Protein AF-A0A2G5DWD5-F1 (afdb_monomer_lite)

Structure (mmCIF, N/CA/C/O backbone):
data_AF-A0A2G5DWD5-F1
#
_entry.id   AF-A0A2G5DWD5-F1
#
loop_
_atom_site.group_PDB
_atom_site.id
_atom_site.type_symbol
_atom_site.label_atom_id
_atom_site.label_alt_id
_atom_site.label_comp_id
_atom_site.label_asym_id
_atom_site.label_entity_id
_atom_site.label_seq_id
_atom_site.pdbx_PDB_ins_code
_atom_site.Cartn_x
_atom_site.Cartn_y
_atom_site.Cartn_z
_atom_site.occupancy
_atom_site.B_iso_or_equiv
_atom_site.auth_seq_id
_atom_site.auth_comp_id
_atom_site.auth_asym_id
_atom_site.auth_atom_id
_atom_site.pdbx_PDB_model_num
ATOM 1 N N . MET A 1 1 ? -20.570 -3.209 -55.714 1.00 48.50 1 MET A N 1
ATOM 2 C CA . MET A 1 1 ? -19.721 -2.052 -55.333 1.00 48.50 1 MET A CA 1
ATOM 3 C C . MET A 1 1 ? -19.580 -1.821 -53.821 1.00 48.50 1 MET A C 1
ATOM 5 O O . MET A 1 1 ? -18.612 -1.187 -53.433 1.00 48.50 1 MET A O 1
ATOM 9 N N . LEU A 1 2 ? -20.451 -2.354 -52.951 1.00 52.25 2 LEU A N 1
ATOM 10 C CA . LEU A 1 2 ? -20.403 -2.083 -51.498 1.00 52.25 2 LEU A CA 1
ATOM 11 C C . LEU A 1 2 ? -19.207 -2.708 -50.741 1.00 52.25 2 LEU A C 1
ATOM 13 O O . LEU A 1 2 ? -18.754 -2.137 -49.756 1.00 52.25 2 LEU A O 1
ATOM 17 N N . PHE A 1 3 ? -18.637 -3.822 -51.219 1.00 51.62 3 PHE A N 1
ATOM 18 C CA . PHE A 1 3 ? -17.500 -4.493 -50.558 1.00 51.62 3 PHE A CA 1
ATOM 19 C C . PHE A 1 3 ? -16.154 -3.756 -50.697 1.00 51.62 3 PHE A C 1
ATOM 21 O O . PHE A 1 3 ? -15.297 -3.866 -49.824 1.00 51.62 3 PHE A O 1
ATOM 28 N N . SER A 1 4 ? -15.960 -2.979 -51.771 1.00 54.34 4 SER A N 1
ATOM 29 C CA . SER A 1 4 ? -14.707 -2.234 -51.988 1.00 54.34 4 SER A CA 1
ATOM 30 C C . SER A 1 4 ? -14.611 -0.996 -51.097 1.00 54.34 4 SER A C 1
ATOM 32 O O . SER A 1 4 ? -13.518 -0.585 -50.723 1.00 54.34 4 SER A O 1
ATOM 34 N N . SER A 1 5 ? -15.755 -0.405 -50.755 1.00 57.50 5 SER A N 1
ATOM 35 C CA . SER A 1 5 ? -15.826 0.822 -49.966 1.00 57.50 5 SER A CA 1
ATOM 36 C C . SER A 1 5 ? -15.571 0.523 -48.483 1.00 57.50 5 SER A C 1
ATOM 38 O O . SER A 1 5 ? -14.709 1.142 -47.867 1.00 57.50 5 SER A O 1
ATOM 40 N N . THR A 1 6 ? -16.185 -0.532 -47.931 1.00 59.22 6 THR A N 1
ATOM 41 C CA . THR A 1 6 ? -15.976 -0.953 -46.531 1.00 59.22 6 THR A CA 1
ATOM 42 C C . THR A 1 6 ? -14.533 -1.365 -46.228 1.00 59.22 6 THR A C 1
ATOM 44 O O . THR A 1 6 ? -14.030 -1.070 -45.145 1.00 59.22 6 THR A O 1
ATOM 47 N N . SER A 1 7 ? -13.833 -1.997 -47.177 1.00 61.38 7 SER A N 1
ATOM 48 C CA . SER A 1 7 ? -12.415 -2.3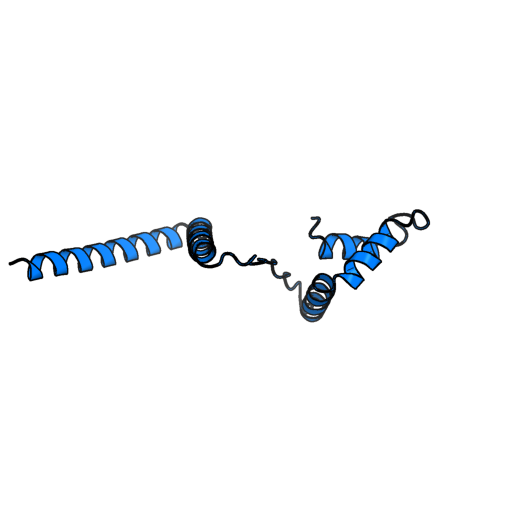55 -47.032 1.00 61.38 7 SER A CA 1
ATOM 49 C C . SER A 1 7 ? -11.512 -1.124 -46.890 1.00 61.38 7 SER A C 1
ATOM 51 O O . SER A 1 7 ? -10.667 -1.089 -45.994 1.00 61.38 7 SER A O 1
ATOM 53 N N . GLN A 1 8 ? -11.732 -0.090 -47.706 1.00 68.06 8 GLN A N 1
ATOM 54 C CA . GLN A 1 8 ? -10.929 1.135 -47.679 1.00 68.06 8 GLN A CA 1
ATOM 55 C C . GLN A 1 8 ? -11.093 1.901 -46.362 1.00 68.06 8 GLN A C 1
ATOM 57 O O . GLN A 1 8 ? -10.102 2.358 -45.790 1.00 68.06 8 GLN A O 1
ATOM 62 N N . TYR A 1 9 ? -12.315 1.968 -45.823 1.00 76.12 9 TYR A N 1
ATOM 63 C CA . TYR A 1 9 ? -12.562 2.627 -44.536 1.00 76.12 9 TYR A CA 1
ATOM 64 C C . TYR A 1 9 ? -11.905 1.898 -43.359 1.00 76.12 9 TYR A C 1
ATOM 66 O O . TYR A 1 9 ? -11.406 2.549 -42.444 1.00 76.12 9 TYR A O 1
ATOM 74 N N . ARG A 1 10 ? -11.841 0.559 -43.384 1.00 73.44 10 ARG A N 1
ATOM 75 C CA . ARG A 1 10 ? -11.171 -0.222 -42.328 1.00 73.44 10 ARG A CA 1
ATOM 76 C C . ARG A 1 10 ? -9.662 0.006 -42.314 1.00 73.44 10 ARG A C 1
ATOM 78 O O . ARG A 1 10 ? -9.081 0.160 -41.243 1.00 73.44 10 ARG A O 1
ATOM 85 N N . VAL A 1 11 ? -9.042 0.070 -43.493 1.00 80.94 11 VAL A N 1
ATOM 86 C CA . VAL A 1 11 ? -7.605 0.354 -43.619 1.00 80.94 11 VAL A CA 1
ATOM 87 C C . VAL A 1 11 ? -7.306 1.778 -43.149 1.00 80.94 11 VAL A C 1
ATOM 89 O O . VAL A 1 11 ? -6.436 1.966 -42.302 1.00 80.94 11 VAL A O 1
ATOM 92 N N . ALA A 1 12 ? -8.081 2.769 -43.596 1.00 79.75 12 ALA A N 1
ATOM 93 C CA . ALA A 1 12 ? -7.911 4.157 -43.166 1.00 79.75 12 ALA A CA 1
ATOM 94 C C . ALA A 1 12 ? -8.068 4.320 -41.643 1.00 79.75 12 ALA A C 1
ATOM 96 O O . ALA A 1 12 ? -7.232 4.956 -41.002 1.00 79.75 12 ALA A O 1
ATOM 97 N N . ALA A 1 13 ? -9.081 3.684 -41.046 1.00 79.50 13 ALA A N 1
ATOM 98 C CA . ALA A 1 13 ? -9.287 3.703 -39.601 1.00 79.50 13 ALA A CA 1
ATOM 99 C C . ALA A 1 13 ? -8.106 3.081 -38.833 1.00 79.50 13 ALA A C 1
ATOM 101 O O . ALA A 1 13 ? -7.670 3.645 -37.831 1.00 79.50 13 ALA A O 1
ATOM 102 N N . SER A 1 14 ? -7.543 1.964 -39.316 1.00 77.81 14 SER A N 1
ATOM 103 C CA . SER A 1 14 ? -6.378 1.333 -38.674 1.00 77.81 14 SER A CA 1
ATOM 104 C C . SER A 1 14 ? -5.120 2.200 -38.722 1.00 77.81 14 SER A C 1
ATOM 106 O O . SER A 1 14 ? -4.394 2.281 -37.732 1.00 77.81 14 SER A O 1
ATOM 108 N N . VAL A 1 15 ? -4.886 2.892 -39.841 1.00 85.69 15 VAL A N 1
ATOM 109 C CA . VAL A 1 15 ? -3.724 3.772 -40.005 1.00 85.69 15 VAL A CA 1
ATOM 110 C C . VAL A 1 15 ? -3.856 4.988 -39.091 1.00 85.69 15 VAL A C 1
ATOM 112 O O . VAL A 1 15 ? -2.918 5.305 -38.364 1.00 85.69 15 VAL A O 1
ATOM 115 N N . LEU A 1 16 ? -5.035 5.618 -39.049 1.00 83.38 16 LEU A N 1
ATOM 116 C CA . LEU A 1 16 ? -5.295 6.760 -38.168 1.00 83.38 16 LEU A CA 1
ATOM 117 C C . LEU A 1 16 ? -5.153 6.392 -36.684 1.00 83.38 16 LEU A C 1
ATOM 119 O O . LEU A 1 16 ? -4.552 7.151 -35.925 1.00 83.38 16 LEU A O 1
ATOM 123 N N . ALA A 1 17 ? -5.644 5.218 -36.278 1.00 81.88 17 ALA A N 1
ATOM 124 C CA . ALA A 1 17 ? -5.505 4.734 -34.906 1.00 81.88 17 ALA A CA 1
ATOM 125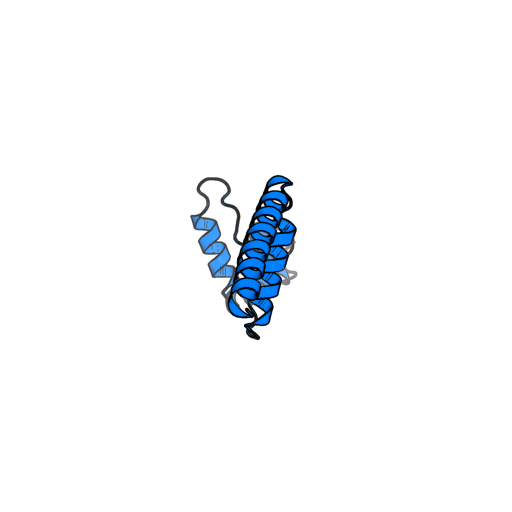 C C . ALA A 1 17 ? -4.033 4.502 -34.521 1.00 81.88 17 ALA A C 1
ATOM 127 O O . ALA A 1 17 ? -3.595 4.951 -33.461 1.00 81.88 17 ALA A O 1
ATOM 128 N N . ALA A 1 18 ? -3.254 3.855 -35.394 1.00 83.19 18 ALA A N 1
ATOM 129 C CA . ALA A 1 18 ? -1.834 3.611 -35.154 1.00 83.19 18 ALA A CA 1
ATOM 130 C C . ALA A 1 18 ? -1.034 4.922 -35.074 1.00 83.19 18 ALA A C 1
ATOM 132 O O . ALA A 1 18 ? -0.238 5.105 -34.153 1.00 83.19 18 ALA A O 1
ATOM 133 N N . SER A 1 19 ? -1.277 5.865 -35.989 1.00 81.81 19 SER A N 1
ATOM 134 C CA . SER A 1 19 ? -0.615 7.174 -35.976 1.00 81.81 19 SER A CA 1
ATOM 135 C C . SER A 1 19 ? -0.963 7.994 -34.731 1.00 81.81 19 SER A C 1
ATOM 137 O O . SER A 1 19 ? -0.069 8.591 -34.133 1.00 81.81 19 SER A O 1
ATOM 139 N N . GLY A 1 20 ? -2.228 7.985 -34.298 1.00 76.69 20 GLY A N 1
ATOM 140 C CA . GLY A 1 20 ? -2.652 8.652 -33.063 1.00 76.69 20 GLY A CA 1
ATOM 141 C C . GLY A 1 20 ? -1.988 8.065 -31.814 1.00 76.69 20 GLY A C 1
ATOM 142 O O . GLY A 1 20 ? -1.515 8.813 -30.960 1.00 76.69 20 GLY A O 1
ATOM 143 N N . LEU A 1 21 ? -1.876 6.733 -31.737 1.00 78.50 21 LEU A N 1
ATOM 144 C CA . LEU A 1 21 ? -1.222 6.045 -30.621 1.00 78.50 21 LEU A CA 1
ATOM 145 C C . LEU A 1 21 ? 0.278 6.370 -30.539 1.00 78.50 21 LEU A C 1
ATOM 147 O O . LEU A 1 21 ? 0.793 6.633 -29.454 1.00 78.50 21 LEU A O 1
ATOM 151 N N . ILE A 1 22 ? 0.977 6.396 -31.678 1.00 80.12 22 ILE A N 1
ATOM 152 C CA . ILE A 1 22 ? 2.417 6.696 -31.734 1.00 80.12 22 ILE A CA 1
ATOM 153 C C . ILE A 1 22 ? 2.700 8.142 -31.304 1.00 80.12 22 ILE A C 1
ATOM 155 O O . ILE A 1 22 ? 3.649 8.381 -30.555 1.00 80.12 22 ILE A O 1
ATOM 159 N N . LEU A 1 23 ? 1.879 9.105 -31.738 1.00 76.19 23 LEU A N 1
ATOM 160 C CA . LEU A 1 23 ? 2.027 10.507 -31.335 1.00 76.19 23 LEU A CA 1
ATOM 161 C C . LEU A 1 23 ? 1.787 10.695 -29.831 1.00 76.19 23 LEU A C 1
ATOM 163 O O . LEU A 1 23 ? 2.582 11.362 -29.174 1.00 76.19 23 LEU A O 1
ATOM 167 N N . ALA A 1 24 ? 0.776 10.025 -29.268 1.00 67.31 24 ALA A N 1
ATOM 168 C CA . ALA A 1 24 ? 0.506 10.065 -27.830 1.00 67.31 24 ALA A CA 1
ATOM 169 C C . ALA A 1 24 ? 1.665 9.499 -26.983 1.00 67.31 24 ALA A C 1
ATOM 171 O O . ALA A 1 24 ? 1.949 10.016 -25.903 1.00 67.31 24 ALA A O 1
ATOM 172 N N . ILE A 1 25 ? 2.361 8.465 -27.475 1.00 70.75 25 ILE A N 1
ATOM 173 C CA . ILE A 1 25 ? 3.552 7.903 -26.813 1.00 70.75 25 ILE A CA 1
ATOM 174 C C . ILE A 1 25 ? 4.745 8.866 -26.919 1.00 70.75 25 ILE A C 1
ATOM 176 O O . ILE A 1 25 ? 5.472 9.048 -25.943 1.00 70.75 25 ILE A O 1
ATOM 180 N N . LYS A 1 26 ? 4.949 9.496 -28.084 1.00 74.19 26 LYS A N 1
ATOM 181 C CA . LYS A 1 26 ? 6.080 10.403 -28.338 1.00 74.19 26 LYS A CA 1
ATOM 182 C C . LYS A 1 26 ? 6.041 11.666 -27.471 1.00 74.19 26 LYS A C 1
ATOM 184 O O . LYS A 1 26 ? 7.095 12.103 -27.020 1.00 74.19 26 LYS A O 1
ATOM 189 N N . ASP A 1 27 ? 4.857 12.216 -27.209 1.00 68.38 27 ASP A N 1
ATOM 190 C CA . ASP A 1 27 ? 4.693 13.410 -26.364 1.00 68.38 27 ASP A CA 1
ATOM 191 C C . ASP A 1 27 ? 4.882 13.120 -24.859 1.00 68.38 27 ASP A C 1
ATOM 193 O O . ASP A 1 27 ? 4.755 14.015 -24.026 1.00 68.38 27 ASP A O 1
ATOM 197 N N . GLY A 1 28 ? 5.192 11.872 -24.479 1.00 58.81 28 GLY A N 1
ATOM 198 C CA . GLY A 1 28 ? 5.486 11.484 -23.095 1.00 58.81 28 GLY A CA 1
ATOM 199 C C . GLY A 1 28 ? 4.265 11.467 -22.169 1.00 58.81 28 GLY A C 1
ATOM 200 O O . GLY A 1 28 ? 4.392 11.137 -20.991 1.00 58.81 28 GLY A O 1
ATOM 201 N N . ASN A 1 29 ? 3.065 11.764 -22.682 1.00 64.75 29 ASN A N 1
ATOM 202 C CA . ASN A 1 29 ? 1.824 11.786 -21.910 1.00 64.75 29 ASN A CA 1
ATOM 203 C C . ASN A 1 29 ? 1.146 10.402 -21.870 1.00 64.75 29 ASN A C 1
ATOM 205 O O . ASN A 1 29 ? 0.002 10.211 -22.288 1.00 64.75 29 ASN A O 1
ATOM 209 N N . LEU A 1 30 ? 1.866 9.420 -21.320 1.00 63.84 30 LEU A N 1
ATOM 210 C CA . LEU A 1 30 ? 1.372 8.057 -21.075 1.00 63.84 30 LEU A CA 1
ATOM 211 C C . LEU A 1 30 ? 0.237 8.003 -20.035 1.00 63.84 30 LEU A C 1
ATOM 213 O O . LEU A 1 30 ? -0.434 6.976 -19.915 1.00 63.84 30 LEU A O 1
ATOM 217 N N . GLY A 1 31 ? 0.003 9.098 -19.301 1.00 64.31 31 GLY A N 1
ATOM 218 C CA . GLY A 1 31 ? -1.078 9.213 -18.323 1.00 64.31 31 GLY A CA 1
ATOM 219 C C . GLY A 1 31 ? -2.455 9.030 -18.957 1.00 64.31 31 GLY A C 1
ATOM 220 O O . GLY A 1 31 ? -3.265 8.271 -18.441 1.00 64.31 31 GLY A O 1
ATOM 221 N N . LEU A 1 32 ? -2.689 9.619 -20.134 1.00 65.44 32 LEU A N 1
ATOM 222 C CA . LEU A 1 32 ? -3.991 9.556 -20.804 1.00 65.44 32 LEU A CA 1
ATOM 223 C C . LEU A 1 32 ? -4.306 8.163 -21.371 1.00 65.44 32 LEU A C 1
ATOM 225 O O . LEU A 1 32 ? -5.445 7.708 -21.286 1.00 65.44 32 LEU A O 1
ATOM 229 N N . LEU A 1 33 ? -3.302 7.456 -21.905 1.00 66.44 33 LEU A N 1
ATOM 230 C CA . LEU A 1 33 ? -3.465 6.069 -22.358 1.00 66.44 33 LEU A CA 1
ATOM 231 C C . LEU A 1 33 ? -3.710 5.124 -21.183 1.00 66.44 33 LEU A C 1
ATOM 233 O O . LEU A 1 33 ? -4.567 4.246 -21.276 1.00 66.44 33 LEU A O 1
ATOM 237 N N . ARG A 1 34 ? -2.991 5.327 -20.072 1.00 66.50 34 ARG A N 1
ATOM 238 C CA . ARG A 1 34 ? -3.207 4.583 -18.831 1.00 66.50 34 ARG A CA 1
ATOM 239 C C . ARG A 1 34 ? -4.617 4.811 -18.306 1.00 66.50 34 ARG A C 1
ATOM 241 O O . ARG A 1 34 ? -5.302 3.837 -18.036 1.00 66.50 34 ARG A O 1
ATOM 248 N N . ASP A 1 35 ? -5.069 6.057 -18.214 1.00 71.50 35 ASP A N 1
ATOM 249 C CA . ASP A 1 35 ? -6.395 6.394 -17.691 1.00 71.50 35 ASP A CA 1
ATOM 250 C C . ASP A 1 35 ? -7.514 5.884 -18.610 1.00 71.50 35 ASP A C 1
ATOM 252 O O . ASP A 1 35 ? -8.550 5.424 -18.129 1.00 71.50 35 ASP A O 1
ATOM 256 N N . PHE A 1 36 ? -7.297 5.886 -19.929 1.00 71.19 36 PHE A N 1
ATOM 257 C CA . PHE A 1 36 ? -8.227 5.307 -20.898 1.00 71.19 36 PHE A CA 1
ATOM 258 C C . PHE A 1 36 ? -8.299 3.775 -20.801 1.00 71.19 36 PHE A C 1
ATOM 260 O O . PHE A 1 36 ? -9.400 3.220 -20.760 1.00 71.19 36 PHE A O 1
ATOM 267 N N . LEU A 1 37 ? -7.155 3.084 -20.707 1.00 73.00 37 LEU A N 1
ATOM 268 C CA . LEU A 1 37 ? -7.106 1.637 -20.455 1.00 73.00 37 LEU A CA 1
ATOM 269 C C . LEU A 1 37 ? -7.754 1.292 -19.112 1.00 73.00 37 LEU A C 1
ATOM 271 O O . LEU A 1 37 ? -8.564 0.374 -19.040 1.00 73.00 37 LEU A O 1
ATOM 275 N N . LEU A 1 38 ? -7.460 2.070 -18.071 1.00 65.75 38 LEU A N 1
ATOM 276 C CA . LEU A 1 38 ? -8.005 1.901 -16.729 1.00 65.75 38 LEU A CA 1
ATOM 277 C C . LEU A 1 38 ? -9.527 2.088 -16.718 1.00 65.75 38 LEU A C 1
ATOM 279 O O . LEU A 1 38 ? -10.244 1.298 -16.113 1.00 65.75 38 LEU A O 1
ATOM 283 N N . LYS A 1 39 ? -10.042 3.095 -17.431 1.00 70.94 39 LYS A N 1
ATOM 284 C CA . LYS A 1 39 ? -11.482 3.353 -17.565 1.00 70.94 39 LYS A CA 1
ATOM 285 C C . LYS A 1 39 ? -12.193 2.281 -18.392 1.00 70.94 39 LYS A C 1
ATOM 287 O O . LYS A 1 39 ? -13.327 1.936 -18.077 1.00 70.94 39 LYS A O 1
ATOM 292 N N . THR A 1 40 ? -11.524 1.740 -19.408 1.00 68.75 40 THR A N 1
ATOM 293 C CA . THR A 1 40 ? -12.057 0.659 -20.250 1.00 68.75 40 THR A CA 1
ATOM 294 C C . THR A 1 40 ? -12.124 -0.658 -19.477 1.00 68.75 40 THR A C 1
ATOM 296 O O . THR A 1 40 ? -13.169 -1.298 -19.467 1.00 68.75 40 THR A O 1
ATOM 299 N N . LEU A 1 41 ? -11.065 -1.019 -18.742 1.00 62.84 41 LEU A N 1
ATOM 300 C CA . LEU A 1 41 ? -11.050 -2.204 -17.873 1.00 62.84 41 LEU A CA 1
ATOM 301 C C . LEU A 1 41 ? -12.068 -2.094 -16.728 1.00 62.84 41 LEU A C 1
ATOM 303 O O . LEU A 1 41 ? -12.709 -3.074 -16.365 1.00 62.84 41 LEU A O 1
ATOM 307 N N . ARG A 1 42 ? -12.278 -0.882 -16.200 1.00 56.66 42 ARG A N 1
ATOM 308 C CA . ARG A 1 42 ? -13.282 -0.596 -15.163 1.00 56.66 42 ARG A CA 1
ATOM 309 C C . ARG A 1 42 ? -14.730 -0.747 -15.647 1.00 56.66 42 ARG A C 1
ATOM 311 O O . ARG A 1 42 ? -15.621 -0.875 -14.815 1.00 56.66 42 ARG A O 1
ATOM 318 N N . SER A 1 43 ? -14.979 -0.719 -16.957 1.00 53.12 43 SER A N 1
ATOM 319 C CA . SER A 1 43 ? -16.33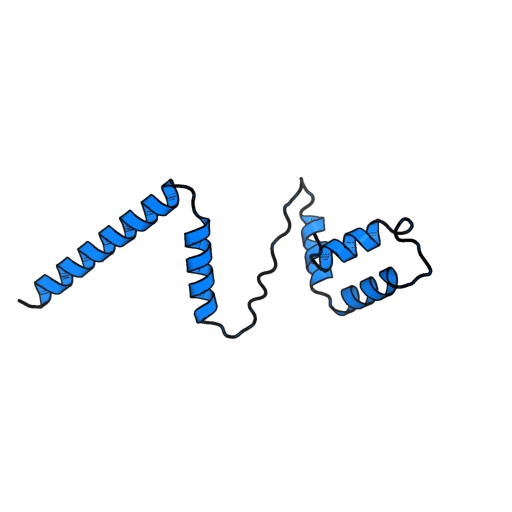2 -0.814 -17.518 1.00 53.12 43 SER A CA 1
ATOM 320 C C . SER A 1 43 ? -16.880 -2.246 -17.574 1.00 53.12 43 SER A C 1
ATOM 322 O O . SER A 1 43 ? -18.083 -2.402 -17.760 1.00 53.12 43 SER A O 1
ATOM 324 N N . GLU A 1 44 ? -16.034 -3.270 -17.410 1.00 56.16 44 GLU A N 1
ATOM 325 C CA . GLU A 1 44 ? -16.417 -4.685 -17.571 1.00 56.16 44 GLU A CA 1
ATOM 326 C C . GLU A 1 44 ? -16.561 -5.446 -16.238 1.00 56.16 44 GLU A C 1
ATOM 328 O O . GLU A 1 44 ? -17.290 -6.432 -16.185 1.00 56.16 44 GLU A O 1
ATOM 333 N N . SER A 1 45 ? -15.943 -5.001 -15.135 1.00 46.72 45 SER A N 1
ATOM 334 C CA . SER A 1 45 ? -16.042 -5.702 -13.843 1.00 46.72 45 SER A CA 1
ATOM 335 C C . SER A 1 45 ? -16.631 -4.821 -12.740 1.00 46.72 45 SER A C 1
ATOM 337 O O . SER A 1 45 ? -15.932 -4.027 -12.109 1.00 46.72 45 SER A O 1
ATOM 339 N N . SER A 1 46 ? -17.914 -5.023 -12.436 1.00 46.44 46 SER A N 1
ATOM 340 C CA . SER A 1 46 ? -18.570 -4.565 -11.199 1.00 46.44 46 SER A CA 1
ATOM 341 C C . SER A 1 46 ? -18.137 -5.402 -9.979 1.00 46.44 46 SER A C 1
ATOM 343 O O . SER A 1 46 ? -18.940 -5.729 -9.111 1.00 46.44 46 SER A O 1
ATOM 345 N N . GLU A 1 47 ? -16.857 -5.748 -9.912 1.00 49.53 47 GLU A N 1
ATOM 346 C CA . GLU A 1 47 ? -16.188 -6.275 -8.732 1.00 49.53 47 GLU A CA 1
ATOM 347 C C . GLU A 1 47 ? -15.130 -5.235 -8.380 1.00 49.53 47 GLU A C 1
ATOM 349 O O . GLU A 1 47 ? -14.453 -4.701 -9.260 1.00 49.53 47 GLU A O 1
ATOM 354 N N . LYS A 1 48 ? -15.047 -4.872 -7.104 1.00 46.44 48 LYS A N 1
ATOM 355 C CA . LYS A 1 48 ? -14.141 -3.855 -6.565 1.00 46.44 48 LYS A CA 1
ATOM 356 C C . LYS A 1 48 ? -12.695 -4.242 -6.929 1.00 46.44 48 LYS A C 1
ATOM 358 O O . LYS A 1 48 ? -12.046 -4.978 -6.195 1.00 46.44 48 LYS A O 1
ATOM 363 N N . LEU A 1 49 ? -12.190 -3.791 -8.079 1.00 48.12 49 LEU A N 1
ATOM 364 C CA . LEU A 1 49 ? -10.782 -3.937 -8.439 1.00 48.12 49 LEU A CA 1
ATOM 365 C C . LEU A 1 49 ? -9.998 -3.029 -7.495 1.00 48.12 49 LEU A C 1
ATOM 367 O O . LEU A 1 49 ? -9.837 -1.834 -7.749 1.00 48.12 49 LEU A O 1
ATOM 371 N N . TRP A 1 50 ? -9.572 -3.588 -6.365 1.00 47.81 50 TRP A N 1
ATOM 372 C CA . TRP A 1 50 ? -8.640 -2.953 -5.450 1.00 47.81 50 TRP A CA 1
ATOM 373 C C . TRP A 1 50 ? -7.310 -2.797 -6.185 1.00 47.81 50 TRP A C 1
ATOM 375 O O . TRP A 1 50 ? -6.467 -3.690 -6.197 1.00 47.81 50 TRP A O 1
ATOM 385 N N . PHE A 1 51 ? -7.145 -1.667 -6.868 1.00 51.31 51 PHE A N 1
ATOM 386 C CA . PHE A 1 51 ? -5.858 -1.269 -7.409 1.00 51.31 51 PHE A CA 1
ATOM 387 C C . PHE A 1 51 ? -4.987 -0.819 -6.234 1.00 51.31 51 PHE A C 1
ATOM 389 O O . PHE A 1 51 ? -4.979 0.352 -5.863 1.00 51.31 51 PHE A O 1
ATOM 396 N N . ILE A 1 52 ? -4.310 -1.775 -5.600 1.00 58.41 52 ILE A N 1
ATOM 397 C CA . ILE A 1 52 ? -3.307 -1.493 -4.576 1.00 58.41 52 ILE A CA 1
ATOM 398 C C . ILE A 1 52 ? -2.015 -1.135 -5.312 1.00 58.41 52 ILE A C 1
ATOM 400 O O . ILE A 1 52 ? -1.510 -1.917 -6.121 1.00 58.41 52 ILE A O 1
ATOM 404 N N . ALA A 1 53 ? -1.494 0.068 -5.073 1.00 69.88 53 ALA A N 1
ATOM 405 C CA . ALA A 1 53 ? -0.216 0.479 -5.637 1.00 69.88 53 ALA A CA 1
ATOM 406 C C . ALA A 1 53 ? 0.916 -0.403 -5.079 1.00 69.88 53 ALA A C 1
ATOM 408 O O . ALA A 1 53 ? 0.989 -0.666 -3.879 1.00 69.88 53 ALA A O 1
ATOM 409 N N . GLY A 1 54 ? 1.808 -0.872 -5.954 1.00 79.38 54 GLY A N 1
ATOM 410 C CA . GLY A 1 54 ? 2.997 -1.615 -5.537 1.00 79.38 54 GLY A CA 1
ATOM 411 C C . GLY A 1 54 ? 3.997 -0.728 -4.786 1.00 79.38 54 GLY A C 1
ATOM 412 O O . GLY A 1 54 ? 4.040 0.484 -4.990 1.00 79.38 54 GLY A O 1
ATOM 413 N N . LEU A 1 55 ? 4.837 -1.336 -3.946 1.00 85.06 55 LEU A N 1
ATOM 414 C CA . LEU A 1 55 ? 5.896 -0.626 -3.223 1.00 85.06 55 LEU A CA 1
ATOM 415 C C . LEU A 1 55 ? 7.174 -0.535 -4.066 1.00 85.06 55 LEU A C 1
ATOM 417 O O . LEU A 1 55 ? 7.641 -1.534 -4.621 1.00 85.06 55 LEU A O 1
ATOM 421 N N . GLN A 1 56 ? 7.775 0.656 -4.122 1.00 87.44 56 GLN A N 1
ATOM 422 C CA . GLN A 1 56 ? 9.061 0.865 -4.786 1.00 87.44 56 GLN A CA 1
ATOM 423 C C . GLN A 1 56 ? 10.171 0.096 -4.050 1.00 87.44 56 GLN A C 1
ATOM 425 O O . GLN A 1 56 ? 10.299 0.175 -2.830 1.00 87.44 56 GLN A O 1
ATOM 430 N N . ASN A 1 57 ? 10.994 -0.660 -4.779 1.00 87.19 57 ASN A N 1
ATOM 431 C CA . ASN A 1 57 ? 12.150 -1.337 -4.190 1.00 87.19 57 ASN A CA 1
ATOM 432 C C . ASN A 1 57 ? 13.306 -0.342 -4.005 1.00 87.19 57 ASN A C 1
ATOM 434 O O . ASN A 1 57 ? 13.974 0.025 -4.971 1.00 87.19 57 ASN A O 1
ATOM 438 N N . MET A 1 58 ? 13.556 0.062 -2.761 1.00 86.19 58 MET A N 1
ATOM 439 C CA . MET A 1 58 ? 14.663 0.947 -2.385 1.00 86.19 58 MET A CA 1
ATOM 440 C C . MET A 1 58 ? 15.930 0.141 -2.061 1.00 86.19 58 MET A C 1
ATOM 442 O O . MET A 1 58 ? 16.368 0.106 -0.916 1.00 86.19 58 MET A O 1
ATOM 446 N N . GLY A 1 59 ? 16.499 -0.533 -3.066 1.00 79.62 59 GLY A N 1
ATOM 447 C CA . GLY A 1 59 ? 17.800 -1.212 -2.980 1.00 79.62 59 GLY A CA 1
ATOM 448 C C . GLY A 1 59 ? 17.799 -2.495 -2.142 1.00 79.62 59 GLY A C 1
ATOM 449 O O . GLY A 1 59 ? 18.012 -2.460 -0.938 1.00 79.62 59 GLY A O 1
ATOM 450 N N . ASN A 1 60 ? 17.618 -3.650 -2.792 1.00 81.00 60 ASN A N 1
ATOM 451 C CA . ASN A 1 60 ? 17.602 -4.986 -2.167 1.00 81.00 60 ASN A CA 1
ATOM 452 C C . ASN A 1 60 ? 16.567 -5.183 -1.042 1.00 81.00 60 ASN A C 1
ATOM 454 O O . ASN A 1 60 ? 16.599 -6.205 -0.369 1.00 81.00 60 ASN A O 1
ATOM 458 N N . ASN A 1 61 ? 15.602 -4.274 -0.893 1.00 85.81 61 ASN A N 1
ATOM 459 C CA . ASN A 1 61 ? 14.574 -4.313 0.148 1.00 85.81 61 ASN A CA 1
ATOM 460 C C . ASN A 1 61 ? 13.245 -4.915 -0.344 1.00 85.81 61 ASN A C 1
ATOM 462 O O . ASN A 1 61 ? 12.206 -4.760 0.292 1.00 85.81 61 ASN A O 1
ATOM 466 N N . CYS A 1 62 ? 13.249 -5.636 -1.472 1.00 88.69 62 CYS A N 1
ATOM 467 C CA . CYS A 1 62 ? 12.035 -6.265 -2.003 1.00 88.69 62 CYS A CA 1
ATOM 468 C C . CYS A 1 62 ? 11.419 -7.290 -1.041 1.00 88.69 62 CYS A C 1
ATOM 470 O O .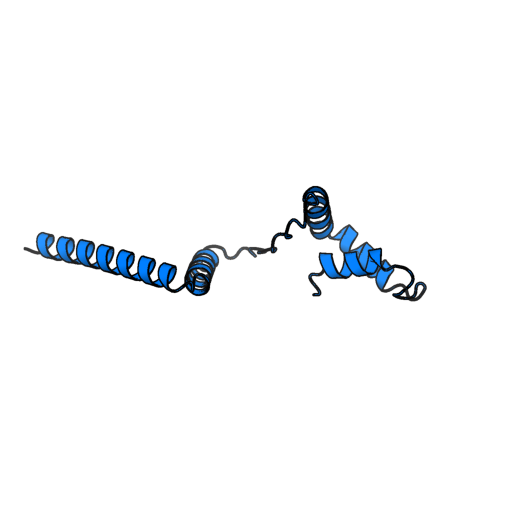 CYS A 1 62 ? 10.202 -7.453 -1.041 1.00 88.69 62 CYS A O 1
ATOM 472 N N . PHE A 1 63 ? 12.228 -7.940 -0.200 1.00 92.75 63 PHE A N 1
ATOM 473 C CA . PHE A 1 63 ? 11.730 -8.847 0.835 1.00 92.75 63 PHE A CA 1
ATOM 474 C C . PHE A 1 63 ? 10.809 -8.117 1.824 1.00 92.75 63 PHE A C 1
ATOM 476 O O . PHE A 1 63 ? 9.763 -8.646 2.194 1.00 92.75 63 PHE A O 1
ATOM 483 N N . LEU A 1 64 ? 11.155 -6.881 2.196 1.00 89.56 64 LEU A N 1
ATOM 484 C CA . LEU A 1 64 ? 10.354 -6.063 3.099 1.00 89.56 64 LEU A CA 1
ATOM 485 C C . LEU A 1 64 ? 9.049 -5.638 2.426 1.00 89.56 64 LEU A C 1
ATOM 487 O O . LEU A 1 64 ? 7.994 -5.703 3.046 1.00 89.56 64 LEU A O 1
ATOM 491 N N . ASN A 1 65 ? 9.101 -5.286 1.140 1.00 90.56 65 ASN A N 1
ATOM 492 C CA . ASN A 1 65 ? 7.908 -4.917 0.380 1.00 90.56 65 ASN A CA 1
ATOM 493 C C . ASN A 1 65 ? 6.867 -6.048 0.361 1.00 90.56 65 ASN A C 1
ATOM 495 O O . ASN A 1 65 ? 5.680 -5.782 0.531 1.00 90.56 65 ASN A O 1
ATOM 499 N N . VAL A 1 66 ? 7.301 -7.305 0.202 1.00 90.69 66 VAL A N 1
ATOM 500 C CA . VAL A 1 66 ? 6.399 -8.470 0.243 1.00 90.69 66 VAL A CA 1
ATOM 501 C C . VAL A 1 66 ? 5.772 -8.634 1.630 1.00 90.69 66 VAL A C 1
ATOM 503 O O . VAL A 1 66 ? 4.573 -8.884 1.731 1.00 90.69 66 VAL A O 1
ATOM 506 N N . ILE A 1 67 ? 6.553 -8.447 2.698 1.00 93.00 67 ILE A N 1
ATOM 507 C CA . ILE A 1 67 ? 6.050 -8.512 4.078 1.00 93.00 67 ILE A CA 1
ATOM 508 C C . ILE A 1 67 ? 5.011 -7.411 4.328 1.00 93.00 67 ILE A C 1
ATOM 510 O O . ILE A 1 67 ? 3.929 -7.706 4.827 1.00 93.00 67 ILE A O 1
ATOM 514 N N . LEU A 1 68 ? 5.295 -6.164 3.939 1.00 91.12 68 LEU A N 1
ATOM 515 C CA . LEU A 1 68 ? 4.377 -5.033 4.117 1.00 91.12 68 LEU A CA 1
ATOM 516 C C . LEU A 1 68 ? 3.057 -5.243 3.365 1.00 91.12 68 LEU A C 1
ATOM 518 O O . LEU A 1 68 ? 1.990 -5.001 3.917 1.00 91.12 68 LEU A O 1
ATOM 522 N N . GLN A 1 69 ? 3.110 -5.757 2.134 1.00 89.50 69 GLN A N 1
ATOM 523 C CA . GLN A 1 69 ? 1.903 -6.072 1.365 1.00 89.50 69 GLN A CA 1
ATOM 524 C C . GLN A 1 69 ? 1.089 -7.218 1.985 1.00 89.50 69 GLN A C 1
ATOM 526 O O . GLN A 1 69 ? -0.143 -7.171 1.980 1.00 89.50 69 GLN A O 1
ATOM 531 N N . ALA A 1 70 ? 1.754 -8.233 2.547 1.00 91.56 70 ALA A N 1
ATOM 532 C CA . ALA A 1 70 ? 1.082 -9.324 3.248 1.00 91.56 70 ALA A CA 1
ATOM 533 C C . ALA A 1 70 ? 0.397 -8.843 4.537 1.00 91.56 70 ALA A C 1
ATOM 535 O O . ALA A 1 70 ? -0.745 -9.217 4.794 1.00 91.56 70 ALA A O 1
ATOM 536 N N . LEU A 1 71 ? 1.062 -7.978 5.311 1.00 92.06 71 LEU A N 1
ATOM 537 C CA . LEU A 1 71 ? 0.485 -7.365 6.510 1.00 92.06 71 LEU A CA 1
ATOM 538 C C . LEU A 1 71 ? -0.704 -6.461 6.168 1.00 92.06 71 LEU A C 1
ATOM 540 O O . LEU A 1 71 ? -1.743 -6.585 6.807 1.00 92.06 71 LEU A O 1
ATOM 544 N N . ALA A 1 72 ? -0.600 -5.643 5.112 1.00 87.94 72 ALA A N 1
ATOM 545 C CA . ALA A 1 72 ? -1.698 -4.791 4.640 1.00 87.94 72 ALA A CA 1
ATOM 546 C C . ALA A 1 72 ? -2.951 -5.601 4.274 1.00 87.94 72 ALA A C 1
ATOM 548 O O . ALA A 1 72 ? -4.068 -5.120 4.431 1.00 87.94 72 ALA A O 1
ATOM 549 N N . SER A 1 73 ? -2.763 -6.837 3.803 1.00 87.94 73 SER A N 1
ATOM 550 C CA . SER A 1 73 ? -3.847 -7.746 3.413 1.00 87.94 73 SER A CA 1
ATOM 551 C C . SER A 1 73 ? -4.461 -8.512 4.598 1.00 87.94 73 SER A C 1
ATOM 553 O O . SER A 1 73 ? -5.334 -9.352 4.389 1.00 87.94 73 SER A O 1
ATOM 555 N N . CYS A 1 74 ? -3.994 -8.278 5.829 1.00 91.69 74 CYS A N 1
ATOM 556 C CA . CYS A 1 74 ? -4.449 -8.966 7.034 1.00 91.69 74 CYS A CA 1
ATOM 557 C C . CYS A 1 74 ? -5.308 -8.037 7.906 1.00 91.69 74 CYS A C 1
ATOM 559 O O . CYS A 1 74 ? -4.796 -7.317 8.762 1.00 91.69 74 CYS A O 1
ATOM 561 N N . ASP A 1 75 ? -6.630 -8.095 7.735 1.00 88.75 75 ASP A N 1
ATOM 562 C CA . ASP A 1 75 ? -7.578 -7.217 8.442 1.00 88.75 75 ASP A CA 1
ATOM 563 C C . ASP A 1 75 ? -7.440 -7.277 9.970 1.00 88.75 75 ASP A C 1
ATOM 565 O O . ASP A 1 75 ? -7.459 -6.247 10.641 1.00 88.75 75 ASP A O 1
ATOM 569 N N . SER A 1 76 ? -7.252 -8.474 10.535 1.00 92.88 76 SER A N 1
ATOM 570 C CA . SER A 1 76 ? -7.068 -8.644 11.983 1.00 92.88 76 SER A CA 1
ATOM 571 C C . SER A 1 76 ? -5.788 -7.983 12.491 1.00 92.88 76 SER A C 1
ATOM 573 O O . SER A 1 76 ? -5.763 -7.474 13.608 1.00 92.88 76 SER A O 1
ATOM 575 N N . PHE A 1 77 ? -4.727 -7.988 11.681 1.00 92.56 77 PHE A N 1
ATOM 576 C CA . PHE A 1 77 ? -3.482 -7.313 12.025 1.00 92.56 77 PHE A CA 1
ATOM 577 C C . PHE A 1 77 ? -3.646 -5.795 11.961 1.00 92.56 77 PHE A C 1
ATOM 579 O O . PHE A 1 77 ? -3.228 -5.112 12.890 1.00 92.56 77 PHE A O 1
ATOM 586 N N . ASN A 1 78 ? -4.300 -5.278 10.918 1.00 89.62 78 ASN A N 1
ATOM 587 C CA . ASN A 1 78 ? -4.563 -3.844 10.780 1.00 89.62 78 ASN A CA 1
ATOM 588 C C . ASN A 1 78 ? -5.396 -3.308 11.958 1.00 89.62 78 ASN A C 1
ATOM 590 O O . ASN A 1 78 ? -5.007 -2.325 12.576 1.00 89.62 78 ASN A O 1
ATOM 594 N N . GLN A 1 79 ? -6.469 -4.007 12.348 1.00 90.00 79 GLN A N 1
ATOM 595 C CA . GLN A 1 79 ? -7.287 -3.634 13.514 1.00 90.00 79 GLN A CA 1
ATOM 596 C C . GLN A 1 79 ? -6.489 -3.648 14.825 1.00 90.00 79 GLN A C 1
ATOM 598 O O . GLN A 1 79 ? -6.658 -2.785 15.684 1.00 90.00 79 GLN A O 1
ATOM 603 N N . TYR A 1 80 ? -5.606 -4.636 14.992 1.00 90.69 80 TYR A N 1
ATOM 604 C CA . TYR A 1 80 ? -4.721 -4.699 16.151 1.00 90.69 80 TYR A CA 1
ATOM 605 C C . TYR A 1 80 ? -3.731 -3.529 16.171 1.00 90.69 80 TYR A C 1
ATOM 607 O O . TYR A 1 80 ? -3.528 -2.916 17.218 1.00 90.69 80 TYR A O 1
ATOM 615 N N . LEU A 1 81 ? -3.145 -3.197 15.021 1.00 89.38 81 LEU A N 1
ATOM 616 C CA . LEU A 1 81 ? -2.201 -2.095 14.881 1.00 89.38 81 LEU A CA 1
ATOM 617 C C . LEU A 1 81 ? -2.852 -0.749 15.229 1.00 89.38 81 LEU A C 1
ATOM 619 O O . LEU A 1 81 ? -2.299 -0.011 16.040 1.00 89.38 81 LEU A O 1
ATOM 623 N N . GLU A 1 82 ? -4.053 -0.486 14.706 1.00 88.50 82 GLU A N 1
ATOM 624 C CA . GLU A 1 82 ? -4.850 0.701 15.042 1.00 88.50 82 GLU A CA 1
ATOM 625 C C . GLU A 1 82 ? -5.097 0.792 16.554 1.00 88.50 82 GLU A C 1
ATOM 627 O O . GLU A 1 82 ? -4.835 1.826 17.163 1.00 88.50 82 GLU A O 1
ATOM 632 N N . SER A 1 83 ? -5.486 -0.319 17.194 1.00 88.62 83 SER A N 1
ATOM 633 C CA . SER A 1 83 ? -5.744 -0.340 18.641 1.00 88.62 83 SER A CA 1
ATOM 634 C C . SER A 1 83 ? -4.515 -0.015 19.499 1.00 88.62 83 SER A C 1
ATOM 636 O O . SER A 1 83 ? -4.655 0.509 20.602 1.00 88.62 83 SER A O 1
ATOM 638 N N . ILE A 1 84 ? -3.308 -0.319 19.007 1.00 86.06 84 ILE A N 1
ATOM 639 C CA . ILE A 1 84 ? -2.054 0.010 19.695 1.00 86.06 84 ILE A CA 1
ATOM 640 C C . ILE A 1 84 ? -1.709 1.483 19.518 1.00 86.06 84 ILE A C 1
ATOM 642 O O . ILE A 1 84 ? -1.257 2.111 20.470 1.00 86.06 84 ILE A O 1
ATOM 646 N N . VAL A 1 85 ? -1.889 2.019 18.311 1.00 84.19 85 VAL A N 1
ATOM 647 C CA . VAL A 1 85 ? -1.588 3.424 18.009 1.00 84.19 85 VAL A CA 1
ATOM 648 C C . VAL A 1 85 ? -2.562 4.360 18.730 1.00 84.19 85 VAL A C 1
ATOM 650 O O . VAL A 1 85 ? -2.159 5.422 19.193 1.00 84.19 85 VAL A O 1
ATOM 653 N N . GLU A 1 86 ? -3.825 3.956 18.878 1.00 83.81 86 GLU A N 1
ATOM 654 C CA . G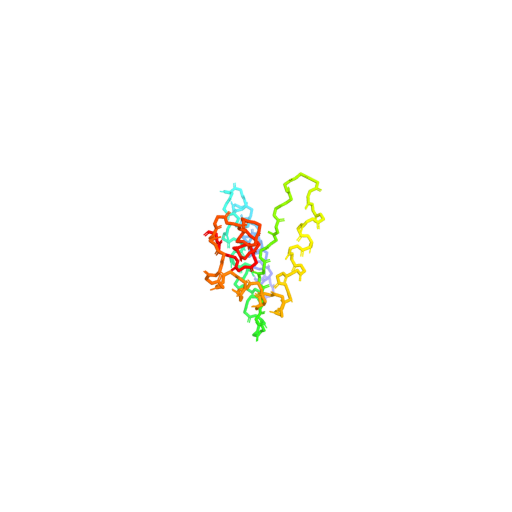LU A 1 86 ? -4.844 4.703 19.626 1.00 83.81 86 GLU A CA 1
ATOM 655 C C . GLU A 1 86 ? -4.720 4.560 21.150 1.00 83.81 86 GLU A C 1
ATOM 657 O O . GLU A 1 86 ? -5.321 5.338 21.895 1.00 83.81 86 GLU A O 1
ATOM 662 N N . ALA A 1 87 ? -3.964 3.574 21.641 1.00 81.94 87 ALA A N 1
ATOM 663 C CA . ALA A 1 87 ? -3.749 3.410 23.069 1.00 81.94 87 ALA A CA 1
ATOM 664 C C . ALA A 1 87 ? -2.894 4.570 23.606 1.00 81.94 87 ALA A C 1
ATOM 666 O O . ALA A 1 87 ? -1.672 4.582 23.477 1.00 81.94 87 ALA A O 1
ATOM 667 N N . ASP A 1 88 ? -3.559 5.501 24.295 1.00 63.50 88 ASP A N 1
ATOM 668 C CA . ASP A 1 88 ? -3.036 6.730 24.926 1.00 63.50 88 ASP A CA 1
ATOM 669 C C . ASP A 1 88 ? -1.912 6.494 25.970 1.00 63.50 88 ASP A C 1
ATOM 671 O O . ASP A 1 88 ? -1.444 7.409 26.644 1.00 63.50 88 ASP A O 1
ATOM 675 N N . SER A 1 89 ? -1.480 5.241 26.152 1.00 67.00 89 SER A N 1
ATOM 676 C CA . SER A 1 89 ? -0.402 4.835 27.055 1.00 67.00 89 SER A CA 1
ATOM 677 C C . SER A 1 89 ? 1.003 5.009 26.473 1.00 67.00 89 SER A C 1
ATOM 679 O O . SER A 1 89 ? 1.968 4.932 27.231 1.00 67.00 89 SER A O 1
ATOM 681 N N . PHE A 1 90 ? 1.134 5.211 25.161 1.00 63.47 90 PHE A N 1
ATOM 682 C CA . PHE A 1 90 ? 2.419 5.404 24.491 1.00 63.47 90 PHE A CA 1
ATOM 683 C C . PHE A 1 90 ? 2.382 6.698 23.684 1.00 63.47 90 PHE A C 1
ATOM 685 O O . PHE A 1 90 ? 1.482 6.900 22.873 1.00 63.47 90 PHE A O 1
ATOM 692 N N . SER A 1 91 ? 3.349 7.591 23.896 1.00 63.97 91 SER A N 1
ATOM 693 C CA . SER A 1 91 ? 3.452 8.791 23.070 1.00 63.97 91 SER A CA 1
ATOM 694 C C . SER A 1 91 ? 3.831 8.384 21.641 1.00 63.97 91 SER A C 1
ATOM 696 O O . SER A 1 91 ? 4.530 7.390 21.430 1.00 63.97 91 SER A O 1
ATOM 698 N N . ALA A 1 92 ? 3.408 9.155 20.635 1.00 60.06 92 ALA A N 1
ATOM 699 C CA . ALA A 1 92 ? 3.758 8.886 19.238 1.00 60.06 92 ALA A CA 1
ATOM 700 C C . ALA A 1 92 ? 5.286 8.842 18.987 1.00 60.06 92 ALA A C 1
ATOM 702 O O . ALA A 1 92 ? 5.736 8.256 17.999 1.00 60.06 92 ALA A O 1
ATOM 703 N N . GLU A 1 93 ? 6.089 9.419 19.887 1.00 66.62 93 GLU A N 1
ATOM 704 C CA . GLU A 1 93 ? 7.554 9.361 19.852 1.00 66.62 93 GLU A CA 1
ATOM 705 C C . GLU A 1 93 ? 8.121 8.031 20.381 1.00 66.62 93 GLU A C 1
ATOM 707 O O . GLU A 1 93 ? 9.240 7.661 20.026 1.00 66.62 93 GLU A O 1
ATOM 712 N N . ASP A 1 94 ? 7.350 7.273 21.166 1.00 74.44 94 ASP A N 1
ATOM 713 C CA . ASP A 1 94 ? 7.816 6.048 21.828 1.00 74.44 94 ASP A CA 1
ATOM 714 C C . ASP A 1 94 ? 7.792 4.827 20.895 1.00 74.44 94 ASP A C 1
ATOM 716 O O . ASP A 1 94 ? 8.495 3.840 21.124 1.00 74.44 94 ASP A O 1
ATOM 720 N N . MET A 1 95 ? 7.003 4.884 19.814 1.00 81.56 95 MET A N 1
ATOM 721 C CA . MET A 1 95 ? 6.822 3.771 18.875 1.00 81.56 95 MET A CA 1
ATOM 722 C C . MET A 1 95 ? 6.881 4.203 17.398 1.00 81.56 95 MET A C 1
ATOM 724 O O . MET A 1 95 ? 5.934 3.986 16.635 1.00 81.56 95 MET A O 1
ATOM 728 N N . PRO A 1 96 ? 8.024 4.747 16.933 1.00 85.12 96 PRO A N 1
ATOM 729 C CA . PRO A 1 96 ? 8.174 5.244 15.564 1.00 85.12 96 PRO A CA 1
ATOM 730 C C . PRO A 1 96 ? 7.958 4.153 14.508 1.00 85.12 96 PRO A C 1
ATOM 732 O O . PRO A 1 96 ? 7.440 4.425 13.429 1.00 85.12 96 PRO A O 1
ATOM 735 N N . LEU A 1 97 ? 8.312 2.903 14.824 1.00 87.38 97 LEU A N 1
ATOM 736 C CA . LEU A 1 97 ? 8.089 1.770 13.928 1.00 87.38 97 LEU A CA 1
ATOM 737 C C . LEU A 1 97 ? 6.598 1.466 13.747 1.00 87.38 97 LEU A C 1
ATOM 739 O O . LEU A 1 97 ? 6.166 1.209 12.627 1.00 87.38 97 LEU A O 1
ATOM 743 N N . MET A 1 98 ? 5.824 1.498 14.832 1.00 87.81 98 MET A N 1
ATOM 744 C CA . MET A 1 98 ? 4.395 1.179 14.802 1.00 87.81 98 MET A CA 1
ATOM 745 C C . MET A 1 98 ? 3.625 2.250 14.033 1.00 87.81 98 MET A C 1
ATOM 747 O O . MET A 1 98 ? 2.813 1.916 13.181 1.00 87.81 98 MET A O 1
ATOM 751 N N . ASN A 1 99 ? 3.973 3.521 14.242 1.00 86.12 99 ASN A N 1
ATOM 752 C CA . ASN A 1 99 ? 3.386 4.646 13.514 1.00 86.12 99 ASN A CA 1
ATOM 753 C C . ASN A 1 99 ? 3.754 4.637 12.025 1.00 86.12 99 ASN A C 1
ATOM 755 O O . ASN A 1 99 ? 2.905 4.902 11.173 1.00 86.12 99 ASN A O 1
ATOM 759 N N . ALA A 1 100 ? 5.006 4.302 11.695 1.00 89.69 100 ALA A N 1
ATOM 760 C CA . ALA A 1 100 ? 5.428 4.140 10.307 1.00 89.69 100 ALA A CA 1
ATOM 761 C C . ALA A 1 100 ? 4.680 2.983 9.636 1.00 89.69 100 ALA A C 1
ATOM 763 O O . ALA A 1 100 ? 4.232 3.118 8.500 1.00 89.69 100 ALA A O 1
ATOM 764 N N . LEU A 1 101 ? 4.516 1.862 10.340 1.00 90.12 101 LEU A N 1
ATOM 765 C CA . LEU A 1 101 ? 3.764 0.721 9.840 1.00 90.12 101 LEU A CA 1
ATOM 766 C C . LEU A 1 101 ? 2.289 1.085 9.638 1.00 90.12 101 LEU A C 1
ATOM 768 O O . LEU A 1 101 ? 1.755 0.822 8.570 1.00 90.12 101 LEU A O 1
ATOM 772 N N . ASP A 1 102 ? 1.664 1.758 10.600 1.00 89.06 102 ASP A N 1
ATOM 773 C CA . ASP A 1 102 ? 0.268 2.192 10.514 1.00 89.06 102 ASP A CA 1
ATOM 774 C C . ASP A 1 102 ? 0.032 3.122 9.321 1.00 89.06 102 ASP A C 1
ATOM 776 O O . ASP A 1 102 ? -0.818 2.862 8.470 1.00 89.06 102 ASP A O 1
ATOM 780 N N . SER A 1 103 ? 0.887 4.133 9.175 1.00 87.19 103 SER A N 1
ATOM 781 C CA . SER A 1 103 ? 0.840 5.064 8.045 1.00 87.19 103 SER A CA 1
ATOM 782 C C . SER A 1 103 ? 0.984 4.340 6.701 1.00 87.19 103 SER A C 1
ATOM 784 O O . SER A 1 103 ? 0.209 4.582 5.772 1.00 87.19 103 SER A O 1
ATOM 786 N N . LEU A 1 104 ? 1.934 3.400 6.605 1.00 87.56 104 LEU A N 1
ATOM 787 C CA . LEU A 1 104 ? 2.199 2.634 5.385 1.00 87.56 104 LEU A CA 1
ATOM 788 C C . LEU A 1 104 ? 1.062 1.673 5.019 1.00 87.56 104 LEU A C 1
ATOM 790 O O . LEU A 1 104 ? 0.724 1.566 3.840 1.00 87.56 104 LEU A O 1
ATOM 794 N N . LEU A 1 105 ? 0.477 0.969 5.994 1.00 86.06 105 LEU A N 1
ATOM 795 C CA . LEU A 1 105 ? -0.583 -0.012 5.737 1.00 86.06 105 LEU A CA 1
ATOM 796 C C . LEU A 1 105 ? -1.933 0.661 5.465 1.00 86.06 105 LEU A C 1
ATOM 798 O O . LEU A 1 105 ? -2.692 0.179 4.626 1.00 86.06 105 LEU A O 1
ATOM 802 N N . GLN A 1 106 ? -2.203 1.806 6.097 1.00 82.00 106 GLN A N 1
ATOM 803 C CA . GLN A 1 106 ? -3.405 2.600 5.832 1.00 82.00 106 GLN A CA 1
ATOM 804 C C . GLN A 1 106 ? -3.296 3.471 4.567 1.00 82.00 106 GLN A C 1
ATOM 806 O O . GLN A 1 106 ? -4.287 4.060 4.132 1.00 82.00 106 GLN A O 1
ATOM 811 N N . GLY A 1 107 ? -2.105 3.578 3.967 1.00 73.50 107 GLY A N 1
ATOM 812 C CA . GLY A 1 107 ? -1.865 4.437 2.805 1.00 73.50 107 GLY A CA 1
ATOM 813 C C . GLY A 1 107 ? -1.977 5.934 3.118 1.00 73.50 107 GLY A C 1
ATOM 814 O O . GLY A 1 107 ? -2.277 6.727 2.223 1.00 73.50 107 GLY A O 1
ATOM 815 N N . LYS A 1 108 ? -1.761 6.321 4.380 1.00 60.94 108 LYS A N 1
ATOM 816 C CA . LYS A 1 108 ? -1.688 7.714 4.829 1.00 60.94 108 LYS A CA 1
ATOM 817 C C . LYS A 1 108 ? -0.276 8.226 4.518 1.00 60.94 108 LYS A C 1
ATOM 819 O O . LYS A 1 108 ? 0.655 7.943 5.265 1.00 60.94 108 LYS A O 1
ATOM 824 N N . ASN A 1 109 ? -0.120 8.922 3.391 1.00 51.47 109 ASN A N 1
ATOM 825 C CA . ASN A 1 109 ? 1.114 9.629 3.019 1.00 51.47 109 ASN A CA 1
ATOM 826 C C . ASN A 1 109 ? 0.954 11.133 3.221 1.00 51.47 109 ASN A C 1
ATOM 828 O O . ASN A 1 109 ? -0.091 11.663 2.775 1.00 51.47 109 ASN A O 1
#

Sequence (109 aa):
MLFSSTSQYRVAASVLAASGLILAIKDGNLGLLRDFLLKTLRSESSEKLWFIAGLQNMGNNCFLNVILQALASCDSFNQYLESIVEADSFSAEDMPLMNALDSLLQGKN

Organism: Aquilegia coerulea (NCBI:txid218851)

InterPro domains:
  IPR001394 Peptidase C19, ubiquitin carboxyl-terminal hydrolase [PF00443] (53-104)
  IPR018200 Ubiquitin specific protease, conserved site [PS00972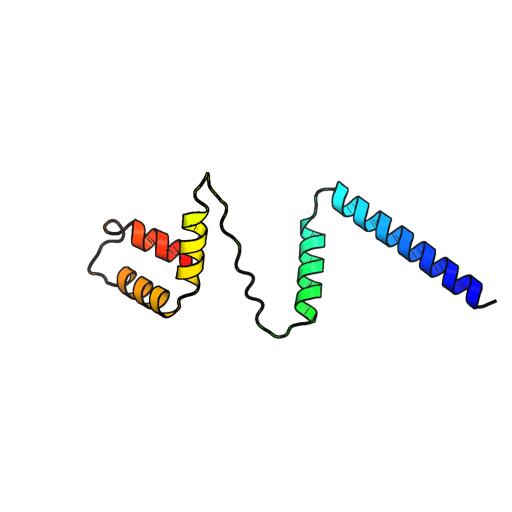] (54-69)
  IPR028889 Ubiquitin specific protease UPS, catalytic domain [PS50235] (53-109)
  IPR038765 Papain-like cysteine peptidase superfamily [SSF54001] (50-103)

Secondary structure (DSSP, 8-state):
-HHHHHHHHHHHHHHHHHHHHHHHHHTT-HHHHHHHHHHHHHTT--S----PPPPP--SS-HHHHHHHHHHHT-HHHHHHHHHHHS-TTS-TTT-HHHHHHHHHHHT--

Foldseek 3Di:
DVVVVVVVVVVVVVVVVVVVVVVCVVVVVCVVVVVVVVVVVVVPDPPPPPPDDQDDDPDPCVVVSVVLVVCLVDPVSLVVLVVVVPPPPDDCVRCVPSVVSNCSSVVPD

pLDDT: mean 74.99, std 13.82, range [46.44, 93.0]

Radius of gyration: 24.09 Å; chains: 1; bounding box: 38×23×82 Å